Protein AF-A0A4S8KIR6-F1 (afdb_monomer)

Foldseek 3Di:
DVVVCVVPDDQVQLVVLLVVVQVVCCVPPVDRDDSVVVLVVLVDPVDDPVSSVVVVCLSSVVDCFACVQVPPPHDPVSVVRQADPPPRHGGGPCCVPPNDPDPD

Radius of gyration: 16.04 Å; Cα contacts (8 Å, |Δi|>4): 82; chains: 1; bounding box: 40×45×38 Å

Organism: Dendrothele bispora (strain CBS 962.96) (NCBI:txid1314807)

Sequence (104 aa):
LEKEKEKYGRRPRTEANLENTKLSLEDDFGISPTQHAIWRGIWNRDFSRIARNFLWMLIQDVYMTGSHWLRPTFKEELQERATCHHDGCLETMEHILTECDSPG

Structure (mmCIF, N/CA/C/O backbone):
data_AF-A0A4S8KIR6-F1
#
_entry.id   AF-A0A4S8KIR6-F1
#
loop_
_atom_site.group_PDB
_atom_site.id
_atom_site.type_symbol
_atom_site.label_atom_id
_atom_site.label_alt_id
_atom_site.label_comp_id
_atom_site.label_asym_id
_atom_site.label_entity_id
_atom_site.label_seq_id
_atom_site.pdbx_PDB_ins_code
_atom_site.Cartn_x
_atom_site.Cartn_y
_atom_site.Cartn_z
_atom_site.occupancy
_atom_site.B_iso_or_equiv
_atom_site.auth_seq_id
_atom_site.auth_comp_id
_atom_site.auth_asym_id
_atom_site.auth_atom_id
_atom_site.pdbx_PDB_model_num
ATOM 1 N N . LEU A 1 1 ? 3.770 24.042 9.180 1.00 49.97 1 LEU A N 1
ATOM 2 C CA . LEU A 1 1 ? 3.047 23.107 8.288 1.00 49.97 1 LEU A CA 1
ATOM 3 C C . LEU A 1 1 ? 3.399 23.348 6.819 1.00 49.97 1 LEU A C 1
ATOM 5 O O . LEU A 1 1 ? 3.996 22.460 6.231 1.00 49.97 1 LEU A O 1
ATOM 9 N N . GLU A 1 2 ? 3.150 24.529 6.239 1.00 44.34 2 GLU A N 1
ATOM 10 C CA . GLU A 1 2 ? 3.559 24.833 4.845 1.00 44.34 2 GLU A CA 1
ATOM 11 C C . GLU A 1 2 ? 5.078 24.791 4.625 1.00 44.34 2 GLU A C 1
ATOM 13 O O . GLU A 1 2 ? 5.538 24.070 3.747 1.00 44.34 2 GLU A O 1
ATOM 18 N N . LYS A 1 3 ? 5.868 25.429 5.502 1.00 40.41 3 LYS A N 1
ATOM 19 C CA . LYS A 1 3 ? 7.345 25.427 5.416 1.00 40.41 3 LYS A CA 1
ATOM 20 C C . LYS A 1 3 ? 8.003 24.039 5.522 1.00 40.41 3 LYS A C 1
ATOM 22 O O . LYS A 1 3 ? 9.126 23.856 5.069 1.00 40.41 3 LYS A O 1
ATOM 27 N N . GLU A 1 4 ? 7.337 23.054 6.130 1.00 48.47 4 GLU A N 1
ATOM 28 C CA . GLU A 1 4 ? 7.853 21.674 6.213 1.00 48.47 4 GLU A CA 1
ATOM 29 C C . GLU A 1 4 ? 7.483 20.843 4.981 1.00 48.47 4 GLU A C 1
ATOM 31 O O . GLU A 1 4 ? 8.312 20.065 4.507 1.00 48.47 4 GLU A O 1
ATOM 36 N N . LYS A 1 5 ? 6.280 21.049 4.420 1.00 50.56 5 LYS A N 1
ATOM 37 C CA . LYS A 1 5 ? 5.887 20.477 3.121 1.00 50.56 5 LYS A CA 1
ATOM 38 C C . LYS A 1 5 ? 6.793 20.975 1.991 1.00 50.56 5 LYS A C 1
ATOM 40 O O . LYS A 1 5 ? 7.134 20.210 1.097 1.00 50.56 5 LYS A O 1
ATOM 45 N N . GLU A 1 6 ? 7.226 22.230 2.071 1.00 49.38 6 GLU A N 1
ATOM 46 C CA . GLU A 1 6 ? 8.138 22.859 1.111 1.00 49.38 6 GLU A CA 1
ATOM 47 C C . GLU A 1 6 ? 9.554 22.249 1.154 1.00 49.38 6 GLU A C 1
ATOM 49 O O . GLU A 1 6 ? 10.193 22.085 0.118 1.00 49.38 6 GLU A O 1
ATOM 54 N N . LYS A 1 7 ? 10.023 21.820 2.337 1.00 51.16 7 LYS A N 1
ATOM 55 C CA . LYS A 1 7 ? 11.357 21.221 2.529 1.00 51.16 7 LYS A CA 1
ATOM 56 C C . LYS A 1 7 ? 11.472 19.780 2.015 1.00 51.16 7 LYS A C 1
ATOM 58 O O . LYS A 1 7 ? 12.550 19.378 1.588 1.00 51.16 7 LYS A O 1
ATOM 63 N N . TYR A 1 8 ? 10.398 18.991 2.088 1.00 59.69 8 TYR A N 1
ATOM 64 C CA . TYR A 1 8 ? 10.427 17.551 1.778 1.00 59.69 8 TYR A CA 1
ATOM 65 C C . TYR A 1 8 ? 9.772 17.165 0.447 1.00 59.69 8 TYR A C 1
ATOM 67 O O . TYR A 1 8 ? 9.727 15.976 0.124 1.00 59.69 8 TYR A O 1
ATOM 75 N N . GLY A 1 9 ? 9.324 18.150 -0.337 1.00 68.94 9 GLY A N 1
ATOM 76 C CA . GLY A 1 9 ? 8.662 17.932 -1.620 1.00 68.94 9 GLY A CA 1
ATOM 77 C C . GLY A 1 9 ? 7.298 17.246 -1.486 1.00 68.94 9 GLY A C 1
ATOM 78 O O . GLY A 1 9 ? 6.935 16.694 -0.445 1.00 68.94 9 GLY A O 1
ATOM 79 N N . ARG A 1 10 ? 6.512 17.274 -2.568 1.00 73.06 10 ARG A N 1
ATOM 80 C CA . ARG A 1 10 ? 5.283 16.472 -2.644 1.00 73.06 10 ARG A CA 1
ATOM 81 C C . ARG A 1 10 ? 5.649 14.989 -2.634 1.00 73.06 10 ARG A C 1
ATOM 83 O O . ARG A 1 10 ? 6.542 14.572 -3.369 1.00 73.06 10 ARG A O 1
ATOM 90 N N . ARG A 1 11 ? 4.932 14.199 -1.830 1.00 84.19 11 ARG A N 1
ATOM 91 C CA . ARG A 1 11 ? 5.038 12.733 -1.786 1.00 84.19 11 ARG A CA 1
ATOM 92 C C . ARG A 1 11 ? 3.779 12.127 -2.408 1.00 84.19 11 ARG A C 1
ATOM 94 O O . ARG A 1 11 ? 2.910 11.666 -1.671 1.00 84.19 11 ARG A O 1
ATOM 101 N N . PRO A 1 12 ? 3.655 12.142 -3.748 1.00 90.12 12 PRO A N 1
ATOM 102 C CA . PRO A 1 12 ? 2.410 11.776 -4.424 1.00 90.12 12 PRO A CA 1
ATOM 103 C C . PRO A 1 12 ? 1.973 10.343 -4.110 1.00 90.12 12 PRO A C 1
ATOM 105 O O . PRO A 1 12 ? 0.787 10.077 -3.985 1.00 90.12 12 PRO A O 1
ATOM 108 N N . ARG A 1 13 ? 2.927 9.429 -3.913 1.00 91.19 13 ARG A N 1
ATOM 109 C CA . ARG A 1 13 ? 2.638 8.034 -3.565 1.00 91.19 13 ARG A CA 1
ATOM 110 C C . ARG A 1 13 ? 2.098 7.875 -2.151 1.00 91.19 13 ARG A C 1
ATOM 112 O O . ARG A 1 13 ? 1.132 7.161 -1.942 1.00 91.19 13 ARG A O 1
ATOM 119 N N . THR A 1 14 ? 2.666 8.610 -1.196 1.00 93.88 14 THR A N 1
ATOM 120 C CA . THR A 1 14 ? 2.132 8.652 0.169 1.00 93.88 14 THR A CA 1
ATOM 121 C C . THR A 1 14 ? 0.721 9.232 0.195 1.00 93.88 14 THR A C 1
ATOM 123 O O . THR A 1 14 ? -0.131 8.740 0.925 1.00 93.88 14 THR A O 1
ATOM 126 N N . GLU A 1 15 ? 0.463 10.273 -0.599 1.00 94.44 15 GLU A N 1
ATOM 127 C CA . GLU A 1 15 ? -0.871 10.866 -0.728 1.00 94.44 15 GLU A CA 1
ATOM 128 C C . GLU A 1 15 ? -1.869 9.886 -1.360 1.00 94.44 15 GLU A C 1
ATOM 130 O O . GLU A 1 15 ? -2.969 9.747 -0.831 1.00 94.44 15 GLU A O 1
ATOM 135 N N . ALA A 1 16 ? -1.470 9.160 -2.410 1.00 93.94 16 ALA A N 1
ATOM 136 C CA . ALA A 1 16 ? -2.284 8.117 -3.030 1.00 93.94 16 ALA A CA 1
ATOM 137 C C . ALA A 1 16 ? -2.596 6.971 -2.052 1.00 93.94 16 ALA A C 1
ATOM 139 O O . ALA A 1 16 ? -3.758 6.630 -1.870 1.00 93.94 16 ALA A O 1
ATOM 140 N N . ASN A 1 17 ? -1.594 6.450 -1.337 1.00 95.06 17 ASN A N 1
ATOM 141 C CA . ASN A 1 17 ? -1.797 5.369 -0.368 1.00 95.06 17 ASN A CA 1
ATOM 142 C C . ASN A 1 17 ? -2.700 5.800 0.798 1.00 95.06 17 ASN A C 1
ATOM 144 O O . ASN A 1 17 ? -3.523 5.017 1.270 1.00 95.06 17 ASN A O 1
ATOM 148 N N . LEU A 1 18 ? -2.580 7.051 1.262 1.00 95.94 18 LEU A N 1
ATOM 149 C CA . LEU A 1 18 ? -3.498 7.612 2.256 1.00 95.94 18 LEU A CA 1
ATOM 150 C C . LEU A 1 18 ? -4.929 7.708 1.731 1.00 95.94 18 LEU A C 1
ATOM 152 O O . LEU A 1 18 ? -5.858 7.484 2.502 1.00 95.94 18 LEU A O 1
ATOM 156 N N . GLU A 1 19 ? -5.110 8.070 0.464 1.00 95.44 19 GLU A N 1
ATOM 157 C CA . GLU A 1 19 ? -6.437 8.156 -0.139 1.00 95.44 19 GLU A CA 1
ATOM 158 C C . GLU A 1 19 ? -7.055 6.771 -0.324 1.00 95.44 19 GLU A C 1
ATOM 160 O O . GLU A 1 19 ? -8.174 6.560 0.133 1.00 95.44 19 GLU A O 1
ATOM 165 N N . ASN A 1 20 ? -6.298 5.802 -0.844 1.00 94.44 20 ASN A N 1
ATOM 166 C CA . ASN A 1 20 ? -6.736 4.407 -0.932 1.00 94.44 20 ASN A CA 1
ATOM 167 C C . ASN A 1 20 ? -7.130 3.868 0.449 1.00 94.44 20 ASN A C 1
ATOM 169 O O . ASN A 1 20 ? -8.204 3.303 0.600 1.00 94.44 20 ASN A O 1
ATOM 173 N N . THR A 1 21 ? -6.331 4.148 1.488 1.00 95.38 21 THR A N 1
ATOM 174 C CA . THR A 1 21 ? -6.656 3.751 2.870 1.00 95.38 21 THR A CA 1
ATOM 175 C C . THR A 1 21 ? -7.994 4.335 3.332 1.00 95.38 21 THR A C 1
ATOM 177 O O . THR A 1 21 ? -8.764 3.645 3.993 1.00 95.38 21 THR A O 1
ATOM 180 N N . LYS A 1 22 ? -8.296 5.603 3.019 1.00 96.44 22 LYS A N 1
ATOM 181 C CA . LYS A 1 22 ? -9.602 6.186 3.365 1.00 96.44 22 LYS A CA 1
ATOM 182 C C . LYS A 1 22 ? -10.738 5.531 2.595 1.00 96.44 22 LYS A C 1
ATOM 184 O O . LYS A 1 22 ? -11.772 5.287 3.198 1.00 96.44 22 LYS A O 1
ATOM 189 N N . LEU A 1 23 ? -10.554 5.299 1.294 1.00 95.81 23 LEU A N 1
ATOM 190 C CA . LEU A 1 23 ? -11.576 4.686 0.449 1.00 95.81 23 LEU A CA 1
ATOM 191 C C . LEU A 1 23 ? -11.912 3.282 0.953 1.00 95.81 23 LEU A C 1
ATOM 193 O O . LEU A 1 23 ? -13.086 2.988 1.126 1.00 95.81 23 LEU A O 1
ATOM 197 N N . SER A 1 24 ? -10.906 2.473 1.298 1.00 94.88 24 SER A N 1
ATOM 198 C CA . SER A 1 24 ? -11.125 1.157 1.907 1.00 94.88 24 SER A CA 1
ATOM 199 C C . SER A 1 24 ? -11.838 1.254 3.258 1.00 94.88 24 SER A C 1
ATOM 201 O O . SER A 1 24 ? -12.780 0.517 3.506 1.00 94.88 24 SER A O 1
ATOM 203 N N . LEU A 1 25 ? -11.452 2.192 4.133 1.00 96.69 25 LEU A N 1
ATOM 204 C CA . LEU A 1 25 ? -12.120 2.357 5.432 1.00 96.69 25 LEU A CA 1
ATOM 205 C C . LEU A 1 25 ? -13.578 2.828 5.310 1.00 96.69 25 LEU A C 1
ATOM 207 O O . LEU A 1 25 ? -14.410 2.467 6.145 1.00 96.69 25 LEU A O 1
ATOM 211 N N . GLU A 1 26 ? -13.887 3.624 4.290 1.00 97.50 26 GLU A N 1
ATOM 212 C CA . GLU A 1 26 ? -15.256 4.030 3.986 1.00 97.50 26 GLU A CA 1
ATOM 213 C C . GLU A 1 26 ? -16.067 2.848 3.443 1.00 97.50 26 GLU A C 1
ATOM 215 O O . GLU A 1 26 ? -17.180 2.625 3.909 1.00 97.50 26 GLU A O 1
ATOM 220 N N . ASP A 1 27 ? -15.504 2.069 2.519 1.00 97.50 27 ASP A N 1
ATOM 221 C CA . ASP A 1 27 ? -16.175 0.910 1.918 1.00 97.50 27 ASP A CA 1
ATOM 222 C C . ASP A 1 27 ? -16.437 -0.203 2.951 1.00 97.50 27 ASP A C 1
ATOM 224 O O . ASP A 1 27 ? -17.555 -0.702 3.074 1.00 97.50 27 ASP A O 1
ATOM 228 N N . ASP A 1 28 ? -15.435 -0.522 3.776 1.00 96.81 28 ASP A N 1
ATOM 229 C 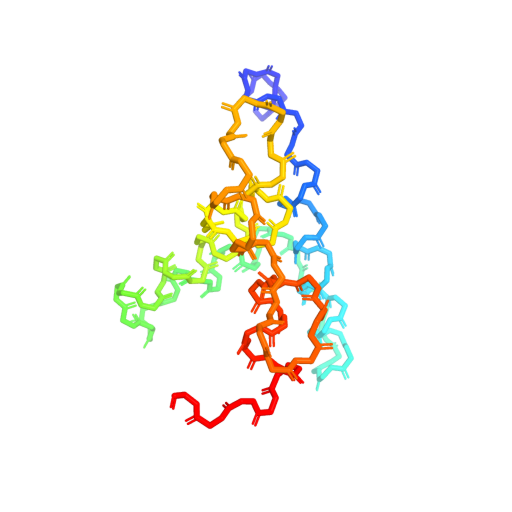CA . ASP A 1 28 ? -15.496 -1.632 4.732 1.00 96.81 28 ASP A CA 1
ATOM 230 C C . ASP A 1 28 ? -16.264 -1.287 6.019 1.00 96.81 28 ASP A C 1
ATOM 232 O O . ASP A 1 28 ? -16.915 -2.147 6.621 1.00 96.81 28 ASP A O 1
ATOM 236 N N . PHE A 1 29 ? -16.159 -0.038 6.490 1.00 97.12 29 PHE A N 1
ATOM 237 C CA . PHE A 1 29 ? -16.637 0.357 7.822 1.00 97.12 29 PHE A CA 1
ATOM 238 C C . PHE A 1 29 ? -17.530 1.605 7.832 1.00 97.12 29 PHE A C 1
ATOM 240 O O . PHE A 1 29 ? -18.033 1.966 8.900 1.00 97.12 29 PHE A O 1
ATOM 247 N N . GLY A 1 30 ? -17.735 2.280 6.696 1.00 97.56 30 GLY A N 1
ATOM 248 C CA . GLY A 1 30 ? -18.516 3.520 6.618 1.00 97.56 30 GLY A CA 1
ATOM 249 C C . GLY A 1 30 ? -17.884 4.690 7.376 1.00 97.56 30 GLY A C 1
ATOM 250 O O . GLY A 1 30 ? -18.605 5.530 7.923 1.00 97.56 30 GLY A O 1
ATOM 251 N N . ILE A 1 31 ? -16.550 4.707 7.504 1.00 96.69 31 ILE A N 1
ATOM 252 C CA . ILE A 1 31 ? -15.820 5.792 8.166 1.00 96.69 31 ILE A CA 1
ATOM 253 C C . ILE A 1 31 ? -14.828 6.467 7.217 1.00 96.69 31 ILE A C 1
ATOM 255 O O . ILE A 1 31 ? -13.966 5.825 6.623 1.00 96.69 31 ILE A O 1
ATOM 259 N N . SER A 1 32 ? -14.845 7.802 7.207 1.00 94.56 32 SER A N 1
ATOM 260 C CA . SER A 1 32 ? -13.896 8.615 6.439 1.00 94.56 32 SER A CA 1
ATOM 261 C C . SER A 1 32 ? -12.951 9.389 7.369 1.00 94.56 32 SER A C 1
ATOM 263 O O . SER A 1 32 ? -13.186 10.560 7.700 1.00 94.56 32 SER A O 1
ATOM 265 N N . PRO A 1 33 ? -11.881 8.755 7.884 1.00 95.06 33 PRO A N 1
ATOM 266 C CA . PRO A 1 33 ? -10.958 9.415 8.792 1.00 95.06 33 PRO A CA 1
ATOM 267 C C . PRO A 1 33 ? -10.077 10.442 8.072 1.00 95.06 33 PRO A C 1
ATOM 269 O O . PRO A 1 33 ? -9.693 10.315 6.909 1.00 95.06 33 PRO A O 1
ATOM 272 N N . THR A 1 34 ? -9.647 11.461 8.816 1.00 95.69 34 THR A N 1
ATOM 273 C CA . THR A 1 34 ? -8.604 12.375 8.331 1.00 95.69 34 THR A CA 1
ATOM 274 C C . THR A 1 34 ? -7.263 11.644 8.180 1.00 95.69 34 THR A C 1
ATOM 276 O O . THR A 1 34 ? -6.980 10.693 8.908 1.00 95.69 34 THR A O 1
ATOM 279 N N . GLN A 1 35 ? -6.366 12.144 7.319 1.00 94.38 35 GLN A N 1
ATOM 280 C CA . GLN A 1 35 ? -5.001 11.595 7.204 1.00 94.38 35 GLN A CA 1
ATOM 281 C C . GLN A 1 35 ? -4.281 11.554 8.565 1.00 94.38 35 GLN A C 1
ATOM 283 O O . GLN A 1 35 ? -3.586 10.594 8.880 1.00 94.38 35 GLN A O 1
ATOM 288 N N . HIS A 1 36 ? -4.478 12.574 9.408 1.00 94.44 36 HIS A N 1
ATOM 289 C CA . HIS A 1 36 ? -3.915 12.599 10.759 1.00 94.44 36 HIS A CA 1
ATOM 290 C C . HIS A 1 36 ? -4.461 11.466 11.643 1.00 94.44 36 HIS A C 1
ATOM 292 O O . HIS A 1 36 ? -3.705 10.884 12.420 1.00 94.44 36 HIS A O 1
ATOM 298 N N . ALA A 1 37 ? -5.752 11.145 11.530 1.00 96.31 37 ALA A N 1
ATOM 299 C CA . ALA A 1 37 ? -6.359 10.040 12.265 1.00 96.31 37 ALA A CA 1
ATOM 300 C C . ALA A 1 37 ? -5.818 8.680 11.797 1.00 96.31 37 ALA A C 1
ATOM 302 O O . ALA A 1 37 ? -5.511 7.852 12.648 1.00 96.31 37 ALA A O 1
ATOM 303 N N . ILE A 1 38 ? -5.598 8.490 10.490 1.00 96.50 38 ILE A N 1
ATOM 304 C CA . ILE A 1 38 ? -4.946 7.285 9.944 1.00 96.50 38 ILE A CA 1
ATOM 305 C C . ILE A 1 38 ? -3.548 7.114 10.548 1.00 96.50 38 ILE A C 1
ATOM 307 O O . ILE A 1 38 ? -3.238 6.074 11.130 1.00 96.50 38 ILE A O 1
ATOM 311 N N . TRP A 1 39 ? -2.721 8.165 10.502 1.00 95.88 39 TRP A N 1
ATOM 312 C CA . TRP A 1 39 ? -1.385 8.118 11.098 1.00 95.88 39 TRP A CA 1
ATOM 313 C C . TRP A 1 39 ? -1.431 7.823 12.595 1.00 95.88 39 TRP A C 1
ATOM 315 O O . TRP A 1 39 ? -0.654 7.009 13.084 1.00 95.88 39 TRP A O 1
ATOM 325 N N . ARG A 1 40 ? -2.353 8.449 13.333 1.00 96.44 40 ARG A N 1
ATOM 326 C CA . ARG A 1 40 ? -2.552 8.169 14.759 1.00 96.44 40 ARG A CA 1
ATOM 327 C C . ARG A 1 40 ? -2.950 6.709 14.998 1.00 96.44 40 ARG A C 1
ATOM 329 O O . ARG A 1 40 ? -2.445 6.113 15.945 1.00 96.44 40 ARG A O 1
ATOM 336 N N . GLY A 1 41 ? -3.809 6.148 14.147 1.00 96.00 41 GLY A N 1
ATOM 337 C CA . GLY A 1 41 ? -4.253 4.756 14.203 1.00 96.00 41 GLY A CA 1
ATOM 338 C C . GLY A 1 41 ? -3.096 3.768 14.077 1.00 96.00 41 GLY A C 1
ATOM 339 O O . GLY A 1 41 ? -2.995 2.852 14.889 1.00 96.00 41 GLY A O 1
ATOM 340 N N . ILE A 1 42 ? -2.154 4.019 13.158 1.00 96.44 42 ILE A N 1
ATOM 341 C CA . ILE A 1 42 ? -0.924 3.215 13.033 1.00 96.44 42 ILE A CA 1
ATOM 342 C C . ILE A 1 42 ? -0.139 3.186 14.348 1.00 96.44 42 ILE A C 1
ATOM 344 O O . ILE A 1 42 ? 0.426 2.159 14.708 1.00 96.44 42 ILE A O 1
ATOM 348 N N . TRP A 1 43 ? -0.111 4.287 15.101 1.00 95.44 43 TRP A N 1
ATOM 349 C CA . TRP A 1 43 ? 0.632 4.370 16.360 1.00 95.44 43 TRP A CA 1
ATOM 350 C C . TRP A 1 43 ? -0.125 3.834 17.587 1.00 95.44 43 TRP A C 1
ATOM 352 O O . TRP A 1 43 ? 0.365 3.996 18.710 1.00 95.44 43 TRP A O 1
ATOM 362 N N . ASN A 1 44 ? -1.279 3.176 17.405 1.00 95.62 44 ASN A N 1
ATOM 363 C CA . ASN A 1 44 ? -2.029 2.574 18.508 1.00 95.62 44 ASN A CA 1
ATOM 364 C C . ASN A 1 44 ? -1.155 1.563 19.281 1.00 95.62 44 ASN A C 1
ATOM 366 O O . ASN A 1 44 ? -0.413 0.759 18.706 1.00 95.62 44 ASN A O 1
ATOM 370 N N . ARG A 1 45 ? -1.247 1.623 20.615 1.00 94.31 45 ARG A N 1
ATOM 371 C CA . ARG A 1 45 ? -0.536 0.753 21.550 1.00 94.31 45 ARG A CA 1
ATOM 372 C C . ARG A 1 45 ? -0.855 -0.733 21.375 1.00 94.31 45 ARG A C 1
ATOM 374 O O . ARG A 1 45 ? 0.011 -1.540 21.705 1.00 94.31 45 ARG A O 1
ATOM 381 N N . ASP A 1 46 ? -2.001 -1.057 20.789 1.00 96.94 46 ASP A N 1
ATOM 382 C CA . ASP A 1 46 ? -2.441 -2.430 20.525 1.00 96.94 46 ASP A CA 1
ATOM 383 C C . ASP A 1 46 ? -1.583 -3.137 19.461 1.00 96.94 46 ASP A C 1
ATOM 385 O O . ASP A 1 46 ? -1.432 -4.356 19.481 1.00 96.94 46 ASP A O 1
ATOM 389 N N . PHE A 1 47 ? -0.945 -2.384 18.557 1.00 96.00 47 PHE A N 1
ATOM 390 C CA . PHE A 1 47 ? -0.032 -2.952 17.564 1.00 96.00 47 PHE A CA 1
ATOM 391 C C . PHE A 1 47 ? 1.376 -3.144 18.125 1.00 96.00 47 PHE A C 1
ATOM 393 O O . PHE A 1 47 ? 1.885 -2.296 18.856 1.00 96.00 47 PHE A O 1
ATOM 400 N N . SER A 1 48 ? 2.072 -4.210 17.725 1.00 97.75 48 SER A N 1
ATOM 401 C CA . SER A 1 48 ? 3.500 -4.359 18.032 1.00 97.75 48 SER A CA 1
ATOM 402 C C . SER A 1 48 ? 4.319 -3.262 17.343 1.00 97.75 48 SER A C 1
ATOM 404 O O . SER A 1 48 ? 3.956 -2.784 16.271 1.00 97.75 48 SER A O 1
ATOM 406 N N . ARG A 1 49 ? 5.476 -2.880 17.902 1.00 96.88 49 ARG A N 1
ATOM 407 C CA . ARG A 1 49 ? 6.362 -1.875 17.275 1.00 96.88 49 ARG A CA 1
ATOM 408 C C . ARG A 1 49 ? 6.714 -2.224 15.821 1.00 96.88 49 ARG A C 1
ATOM 410 O O . ARG A 1 49 ? 6.819 -1.327 14.993 1.00 96.88 49 ARG A O 1
ATOM 417 N N . ILE A 1 50 ? 6.894 -3.514 15.530 1.00 97.56 50 ILE A N 1
ATOM 418 C CA . ILE A 1 50 ? 7.211 -4.007 14.185 1.00 97.56 50 ILE A CA 1
ATOM 419 C C . ILE A 1 50 ? 6.034 -3.749 13.239 1.00 97.56 50 ILE A C 1
ATOM 421 O O . ILE A 1 50 ? 6.245 -3.173 12.178 1.00 97.56 50 ILE A O 1
ATOM 425 N N . ALA A 1 51 ? 4.806 -4.070 13.655 1.00 97.56 51 ALA A N 1
ATOM 426 C CA . ALA A 1 51 ? 3.606 -3.817 12.859 1.00 97.56 51 ALA A CA 1
ATOM 427 C C . ALA A 1 51 ? 3.399 -2.319 12.583 1.00 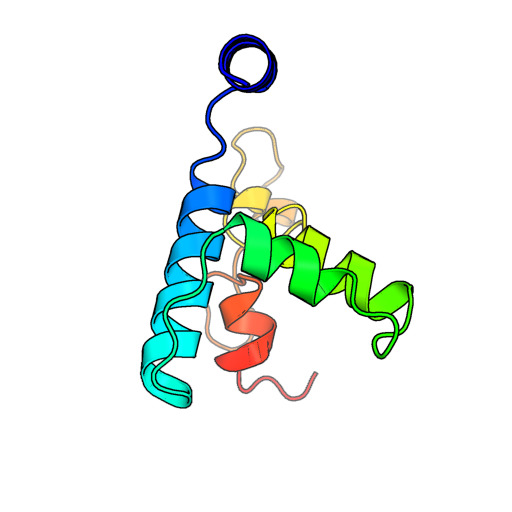97.56 51 ALA A C 1
ATOM 429 O O . ALA A 1 51 ? 3.135 -1.936 11.448 1.00 97.56 51 ALA A O 1
ATOM 430 N N . ARG A 1 52 ? 3.604 -1.452 13.586 1.00 97.44 52 ARG A N 1
ATOM 431 C CA . ARG A 1 52 ? 3.497 0.010 13.400 1.00 97.44 52 ARG A CA 1
ATOM 432 C C . ARG A 1 52 ? 4.482 0.523 12.353 1.00 97.44 52 ARG A C 1
ATOM 434 O O . ARG A 1 52 ? 4.107 1.298 11.480 1.00 97.44 52 ARG A O 1
ATOM 441 N N . ASN A 1 53 ? 5.736 0.075 12.431 1.00 97.00 53 ASN A N 1
ATOM 442 C CA . ASN A 1 53 ? 6.760 0.448 11.458 1.00 97.00 53 ASN A CA 1
ATOM 443 C C . ASN A 1 53 ? 6.414 -0.068 10.060 1.00 97.00 53 ASN A C 1
ATOM 445 O O . ASN A 1 53 ? 6.524 0.691 9.105 1.00 97.00 53 ASN A O 1
ATOM 449 N N . PHE A 1 54 ? 5.959 -1.316 9.951 1.00 96.44 54 PHE A N 1
ATOM 450 C CA . PHE A 1 54 ? 5.546 -1.911 8.683 1.00 96.44 54 PHE A CA 1
ATOM 451 C C . PHE A 1 54 ? 4.416 -1.112 8.019 1.00 96.44 54 PHE A C 1
ATOM 453 O O . PHE A 1 54 ? 4.567 -0.666 6.885 1.00 96.44 54 PHE A O 1
ATOM 460 N N . LEU A 1 55 ? 3.336 -0.823 8.754 1.00 96.50 55 LEU A N 1
ATOM 461 C CA . LEU A 1 55 ? 2.211 -0.019 8.261 1.00 96.50 55 LEU A CA 1
ATOM 462 C C . LEU A 1 55 ? 2.636 1.404 7.880 1.00 96.50 55 LEU A C 1
ATOM 464 O O . LEU A 1 55 ? 2.217 1.933 6.852 1.00 96.50 55 LEU A O 1
ATOM 468 N N . TRP A 1 56 ? 3.500 2.031 8.684 1.00 96.25 56 TRP A N 1
ATOM 469 C CA . TRP A 1 56 ? 4.036 3.346 8.348 1.00 96.25 56 TRP A CA 1
ATOM 470 C C . TRP A 1 56 ? 4.849 3.308 7.048 1.00 96.25 56 TRP A C 1
ATOM 472 O O . TRP A 1 56 ? 4.658 4.164 6.186 1.00 96.25 56 TRP A O 1
ATOM 482 N N . MET A 1 57 ? 5.716 2.306 6.878 1.00 96.25 57 MET A N 1
ATOM 483 C CA . MET A 1 57 ? 6.532 2.134 5.673 1.00 96.25 57 MET A 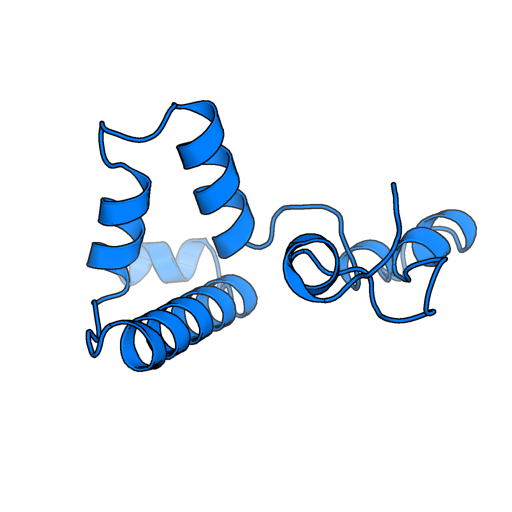CA 1
ATOM 484 C C . MET A 1 57 ? 5.685 1.828 4.429 1.00 96.25 57 MET A C 1
ATOM 486 O O . MET A 1 57 ? 5.988 2.349 3.356 1.00 96.25 57 MET A O 1
ATOM 490 N N . LEU A 1 58 ? 4.608 1.050 4.579 1.00 95.69 58 LEU A N 1
ATOM 491 C CA . LEU A 1 58 ? 3.633 0.779 3.520 1.00 95.69 58 LEU A CA 1
ATOM 492 C C . LEU A 1 58 ? 2.998 2.068 2.996 1.00 95.69 58 LEU A C 1
ATOM 494 O O . LEU A 1 58 ? 3.099 2.373 1.809 1.00 95.69 58 LEU A O 1
ATOM 498 N N . ILE A 1 59 ? 2.403 2.878 3.879 1.00 95.38 59 ILE A N 1
ATOM 499 C CA . ILE A 1 59 ? 1.767 4.132 3.448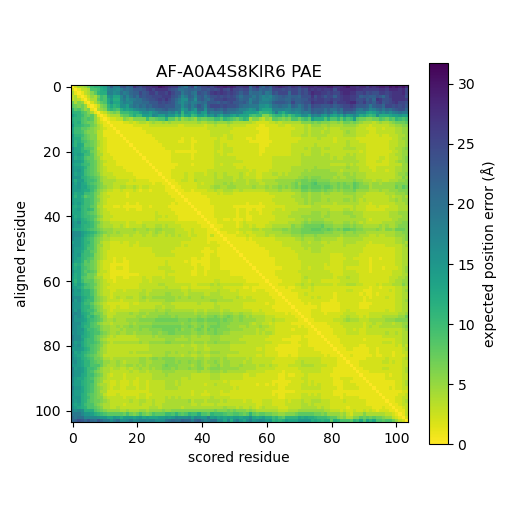 1.00 95.38 59 ILE A CA 1
ATOM 500 C C . ILE A 1 59 ? 2.812 5.100 2.878 1.00 95.38 59 ILE A C 1
ATOM 502 O O . ILE A 1 59 ? 2.526 5.837 1.940 1.00 95.38 59 ILE A O 1
ATOM 506 N N . GLN A 1 60 ? 4.042 5.098 3.396 1.00 94.00 60 GLN A N 1
ATOM 507 C CA . GLN A 1 60 ? 5.120 5.938 2.865 1.00 94.00 60 GLN A CA 1
ATOM 508 C C . GLN A 1 60 ? 5.703 5.451 1.523 1.00 94.00 60 GLN A C 1
ATOM 510 O O . GLN A 1 60 ? 6.479 6.201 0.935 1.00 94.00 60 GLN A O 1
ATOM 515 N N . ASP A 1 61 ? 5.336 4.261 1.034 1.00 94.56 61 ASP A N 1
ATOM 516 C CA . ASP A 1 61 ? 5.877 3.623 -0.179 1.00 94.56 61 ASP A CA 1
ATOM 517 C C . ASP A 1 61 ? 7.418 3.558 -0.202 1.00 94.56 61 ASP A C 1
ATOM 519 O O . ASP A 1 61 ? 8.075 3.960 -1.164 1.00 94.56 61 ASP A O 1
ATOM 523 N N . VAL A 1 62 ? 8.018 3.108 0.906 1.00 93.94 62 VAL A N 1
ATOM 524 C CA . VAL A 1 62 ? 9.490 3.043 1.051 1.00 93.94 62 VAL A CA 1
ATOM 525 C C . VAL A 1 62 ? 10.075 1.650 0.827 1.00 93.94 62 VAL A C 1
ATOM 527 O O . VAL A 1 62 ? 11.297 1.493 0.847 1.00 93.94 62 VAL A O 1
ATOM 530 N N . TYR A 1 63 ? 9.233 0.634 0.639 1.00 95.31 63 TYR A N 1
ATOM 531 C CA . TYR A 1 63 ? 9.699 -0.708 0.310 1.00 95.31 63 TYR A CA 1
ATOM 532 C C . TYR A 1 63 ? 10.164 -0.781 -1.139 1.00 95.31 63 TYR A C 1
ATOM 534 O O . TYR A 1 63 ? 9.570 -0.203 -2.047 1.00 95.31 63 TYR A O 1
ATOM 542 N N . MET A 1 64 ? 11.237 -1.534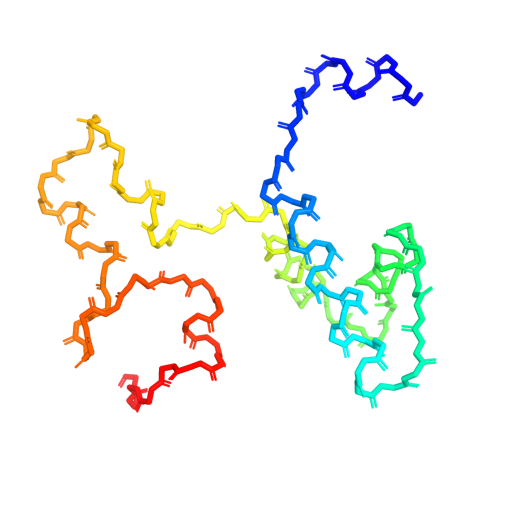 -1.348 1.00 95.12 64 MET A N 1
ATOM 543 C CA . MET A 1 64 ? 11.855 -1.695 -2.651 1.00 95.12 64 MET A CA 1
ATOM 544 C C . MET A 1 64 ? 11.069 -2.719 -3.481 1.00 95.12 64 MET A C 1
ATOM 546 O O . MET A 1 64 ? 11.421 -3.893 -3.514 1.00 95.12 64 MET A O 1
ATOM 550 N N . THR A 1 65 ? 9.968 -2.270 -4.085 1.00 95.50 65 THR A N 1
ATOM 551 C CA . THR A 1 65 ? 8.990 -3.107 -4.803 1.00 95.50 65 THR A CA 1
ATOM 552 C C . THR A 1 65 ? 8.521 -2.439 -6.096 1.00 95.50 65 THR A C 1
ATOM 554 O O . THR A 1 65 ? 8.643 -1.217 -6.269 1.00 95.50 65 THR A O 1
ATOM 557 N N . GLY A 1 66 ? 8.013 -3.243 -7.030 1.00 95.69 66 GLY A N 1
ATOM 558 C CA . GLY A 1 66 ? 7.420 -2.799 -8.284 1.00 95.69 66 GLY A CA 1
ATOM 559 C C . GLY A 1 66 ? 8.269 -1.773 -9.031 1.00 95.69 66 GLY A C 1
ATOM 560 O O . GLY A 1 66 ? 9.472 -1.930 -9.239 1.00 95.69 66 GLY A O 1
ATOM 561 N N . SER A 1 67 ? 7.640 -0.649 -9.377 1.00 95.19 67 SER A N 1
ATOM 562 C CA . SER A 1 67 ? 8.266 0.446 -10.134 1.00 95.19 67 SER A CA 1
ATOM 563 C C . SER A 1 67 ? 9.524 1.055 -9.502 1.00 95.19 67 SER A C 1
ATOM 565 O O . SER A 1 67 ? 10.276 1.723 -10.209 1.00 95.19 67 SER A O 1
ATOM 567 N N . HIS A 1 68 ? 9.793 0.845 -8.205 1.00 95.44 68 HIS A N 1
ATOM 568 C CA . HIS A 1 68 ? 11.052 1.312 -7.623 1.00 95.44 68 HIS A CA 1
ATOM 569 C C . HIS A 1 68 ? 12.255 0.632 -8.280 1.00 95.44 68 HIS A C 1
ATOM 571 O O . HIS A 1 68 ? 13.300 1.272 -8.399 1.00 95.44 68 HIS A O 1
ATOM 577 N N . TRP A 1 69 ? 12.115 -0.622 -8.724 1.00 97.25 69 TRP A N 1
ATOM 578 C CA . TRP A 1 69 ? 13.165 -1.364 -9.423 1.00 97.25 69 TRP A CA 1
ATOM 579 C C . TRP A 1 69 ? 13.398 -0.865 -10.852 1.00 97.25 69 TRP A C 1
ATOM 581 O O . TRP A 1 69 ? 14.513 -0.975 -11.344 1.00 97.25 69 TRP A O 1
ATOM 591 N N . LEU A 1 70 ? 12.416 -0.214 -11.484 1.00 96.38 70 LEU A N 1
ATOM 592 C CA . LEU A 1 70 ? 12.470 0.270 -12.875 1.00 96.38 70 LEU A CA 1
ATOM 593 C C . LEU A 1 70 ? 13.240 1.592 -13.049 1.00 96.38 70 LEU A C 1
ATOM 595 O O . LEU A 1 70 ? 12.991 2.374 -13.969 1.00 96.38 70 LEU A O 1
ATOM 599 N N . ARG A 1 71 ? 14.164 1.899 -12.136 1.00 95.06 71 ARG A N 1
ATOM 600 C CA . ARG A 1 71 ? 14.990 3.105 -12.239 1.00 95.06 71 ARG A CA 1
ATOM 601 C C . ARG A 1 71 ? 15.972 2.936 -13.402 1.00 95.06 71 ARG A C 1
ATOM 603 O O . ARG A 1 71 ? 16.684 1.935 -13.422 1.00 95.06 71 ARG A O 1
ATOM 610 N N . PRO A 1 72 ? 16.135 3.938 -14.288 1.00 94.88 72 PRO A N 1
ATOM 611 C CA . PRO A 1 72 ? 17.048 3.835 -15.432 1.00 94.88 72 PRO A CA 1
ATOM 612 C C . PRO A 1 72 ? 18.511 3.548 -15.062 1.00 94.88 72 PRO A C 1
ATOM 614 O O . PRO A 1 72 ? 19.287 3.090 -15.891 1.00 94.88 72 PRO A O 1
ATOM 617 N N . THR A 1 73 ? 18.910 3.840 -13.821 1.00 96.56 73 THR A N 1
ATOM 618 C CA . THR A 1 73 ? 20.265 3.597 -13.310 1.00 96.56 73 THR A CA 1
ATOM 619 C C . THR A 1 73 ? 20.502 2.158 -12.851 1.00 96.56 73 THR A C 1
ATOM 621 O O . THR A 1 73 ? 21.630 1.818 -12.499 1.00 96.56 73 THR A O 1
ATOM 624 N N . PHE A 1 74 ? 19.465 1.325 -12.767 1.00 96.31 74 PHE A N 1
ATOM 625 C CA . PHE A 1 74 ? 19.590 -0.065 -12.338 1.00 96.31 74 PHE A CA 1
ATOM 626 C C . PHE A 1 74 ? 19.866 -0.982 -13.526 1.00 96.31 74 PHE A C 1
ATOM 628 O O . PHE A 1 74 ? 19.354 -0.769 -14.623 1.00 96.31 74 PHE A O 1
ATOM 635 N N . LYS A 1 75 ? 20.683 -2.016 -13.294 1.00 97.31 75 LYS A N 1
ATOM 636 C CA . LYS A 1 75 ? 20.939 -3.079 -14.274 1.00 97.31 75 LYS A CA 1
ATOM 637 C C . LYS A 1 75 ? 19.652 -3.847 -14.572 1.00 97.31 75 LYS A C 1
ATOM 639 O O . LYS A 1 75 ? 18.816 -3.967 -13.682 1.00 97.31 75 LYS A O 1
ATOM 644 N N . GLU A 1 76 ? 19.549 -4.414 -15.769 1.00 95.62 76 GLU A N 1
ATOM 645 C CA . GLU A 1 76 ? 18.398 -5.216 -16.212 1.00 95.62 76 GLU A CA 1
ATOM 646 C C . GLU A 1 76 ? 18.036 -6.323 -15.208 1.00 95.62 76 GLU A C 1
ATOM 648 O O . GLU A 1 76 ? 16.907 -6.359 -14.736 1.00 95.62 76 GLU A O 1
ATOM 653 N N . GLU A 1 77 ? 19.028 -7.080 -14.728 1.00 95.38 77 GLU A N 1
ATOM 654 C CA . GLU A 1 77 ? 18.872 -8.115 -13.684 1.00 95.38 77 GLU A CA 1
ATOM 655 C C . GLU A 1 77 ? 18.203 -7.610 -12.385 1.00 95.38 77 GLU A C 1
ATOM 657 O O . GLU A 1 77 ? 17.587 -8.369 -11.640 1.00 95.38 77 GLU A O 1
ATOM 662 N N . LEU A 1 78 ? 18.352 -6.321 -12.049 1.00 96.06 78 LEU A N 1
ATOM 663 C CA . LEU A 1 78 ? 17.669 -5.720 -10.898 1.00 96.06 78 LEU A CA 1
ATOM 664 C C . LEU A 1 78 ? 16.262 -5.240 -11.255 1.00 96.06 78 LEU A C 1
ATOM 666 O O . LEU A 1 78 ? 15.398 -5.241 -10.383 1.00 96.06 78 LEU A O 1
ATOM 670 N N . GLN A 1 79 ? 16.041 -4.814 -12.500 1.00 97.12 79 GLN A N 1
ATOM 671 C CA . GLN A 1 79 ? 14.732 -4.383 -12.988 1.00 97.12 79 GLN A CA 1
ATOM 672 C C . GLN A 1 79 ? 13.760 -5.560 -13.124 1.00 97.12 79 GLN A C 1
ATOM 674 O O . GLN A 1 79 ? 12.567 -5.357 -12.926 1.00 97.12 79 GLN A O 1
ATOM 679 N N . GLU A 1 80 ? 14.254 -6.781 -13.362 1.00 95.44 80 GLU A N 1
ATOM 680 C CA . GLU A 1 80 ? 13.450 -8.019 -13.365 1.00 95.44 80 GLU A CA 1
ATOM 681 C C . GLU A 1 80 ? 12.647 -8.207 -12.065 1.00 95.44 80 GLU A C 1
ATOM 683 O O . GLU A 1 80 ? 11.522 -8.693 -12.085 1.00 95.44 80 GLU A O 1
ATOM 688 N N . ARG A 1 81 ? 13.164 -7.704 -10.934 1.00 95.69 81 ARG A N 1
ATOM 689 C CA . ARG A 1 81 ? 12.483 -7.718 -9.624 1.00 95.69 81 ARG A CA 1
ATOM 690 C C . ARG A 1 81 ? 11.266 -6.791 -9.539 1.00 95.69 81 ARG A C 1
ATOM 692 O O . ARG A 1 81 ? 10.622 -6.722 -8.498 1.00 95.69 81 ARG A O 1
ATOM 699 N N . ALA A 1 82 ? 10.987 -6.001 -10.574 1.00 97.38 82 ALA A N 1
ATOM 700 C CA . ALA A 1 82 ? 9.808 -5.144 -10.610 1.00 97.38 82 ALA A CA 1
ATOM 701 C C . ALA A 1 82 ? 8.516 -5.940 -10.815 1.00 97.38 82 ALA A C 1
ATOM 703 O O . ALA A 1 82 ? 7.442 -5.430 -10.504 1.00 97.38 82 ALA A O 1
ATOM 704 N N . THR A 1 83 ? 8.608 -7.138 -11.387 1.00 97.19 83 THR A N 1
ATOM 705 C CA . THR A 1 83 ? 7.462 -7.939 -11.816 1.00 97.19 83 THR A CA 1
ATOM 706 C C . THR A 1 83 ? 7.400 -9.250 -11.058 1.00 97.19 83 THR A C 1
ATOM 708 O O . THR A 1 83 ? 8.431 -9.884 -10.840 1.00 97.19 83 THR A O 1
ATOM 711 N N . CYS A 1 84 ? 6.195 -9.681 -10.702 1.00 96.25 84 CYS A N 1
ATOM 712 C CA . CYS A 1 84 ? 5.989 -10.956 -10.043 1.00 96.25 84 CYS A CA 1
ATOM 713 C C . CYS A 1 84 ? 6.287 -12.092 -11.026 1.00 96.25 84 CYS A C 1
ATOM 715 O O . CYS A 1 84 ? 5.801 -12.098 -12.156 1.00 96.25 84 CYS A O 1
ATOM 717 N N . HIS A 1 85 ? 7.065 -13.086 -10.604 1.00 93.19 85 HIS A N 1
ATOM 718 C CA . HIS A 1 85 ? 7.378 -14.241 -11.454 1.00 93.19 85 HIS A CA 1
ATOM 719 C C . HIS A 1 85 ? 6.196 -15.207 -11.624 1.00 93.19 85 HIS A C 1
ATOM 721 O O . HIS A 1 85 ? 6.230 -16.059 -12.510 1.00 93.19 85 HIS A O 1
ATOM 727 N N . HIS A 1 86 ? 5.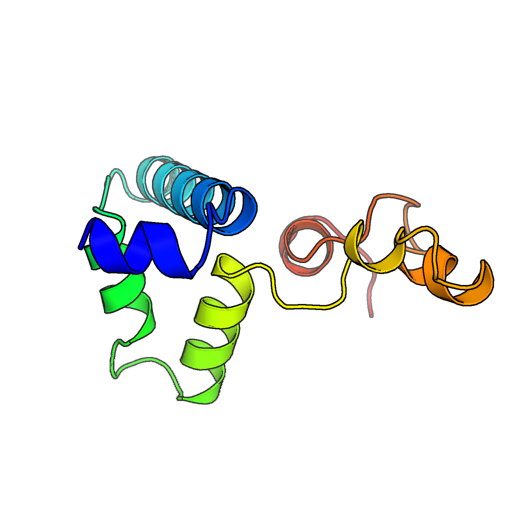179 -15.104 -10.767 1.00 94.62 86 HIS A N 1
ATOM 728 C CA . HIS A 1 86 ? 4.007 -15.972 -10.795 1.00 94.62 86 HIS A CA 1
ATOM 729 C C . HIS A 1 86 ? 3.017 -15.569 -11.898 1.00 94.62 86 HIS A C 1
ATOM 731 O O . HIS A 1 86 ? 2.602 -16.414 -12.688 1.00 94.62 86 HIS A O 1
ATOM 737 N N . ASP A 1 87 ? 2.675 -14.282 -11.983 1.00 94.81 87 ASP A N 1
ATOM 738 C CA . ASP A 1 87 ? 1.631 -13.766 -12.885 1.00 94.81 87 ASP A CA 1
ATOM 739 C C . ASP A 1 87 ? 2.098 -12.630 -13.813 1.00 94.81 87 ASP A C 1
ATOM 741 O O . ASP A 1 87 ? 1.354 -12.209 -14.700 1.00 94.81 87 ASP A O 1
ATOM 745 N N . GLY A 1 88 ? 3.342 -12.163 -13.677 1.00 94.94 88 GLY A N 1
ATOM 746 C CA . GLY A 1 88 ? 3.929 -11.132 -14.534 1.00 94.94 88 GLY A CA 1
ATOM 747 C C . GLY A 1 88 ? 3.436 -9.709 -14.255 1.00 94.94 88 GLY A C 1
ATOM 748 O O . GLY A 1 88 ? 3.855 -8.780 -14.952 1.00 94.94 88 GLY A O 1
ATOM 749 N N . CYS A 1 89 ? 2.570 -9.503 -13.258 1.00 96.06 89 CYS A N 1
ATOM 750 C CA . CYS A 1 89 ? 2.115 -8.175 -12.859 1.00 96.06 89 CYS A CA 1
ATOM 751 C C . CYS A 1 89 ? 3.230 -7.388 -12.157 1.00 96.06 89 CYS A C 1
ATOM 753 O O . CYS A 1 89 ? 4.244 -7.939 -11.733 1.00 96.06 89 CYS A O 1
ATOM 755 N N . LEU A 1 90 ? 3.063 -6.067 -12.033 1.00 96.94 90 LEU A N 1
ATOM 756 C CA . LEU A 1 90 ? 3.999 -5.254 -11.259 1.00 96.94 90 LEU A CA 1
ATOM 757 C C . LEU A 1 90 ? 3.911 -5.664 -9.783 1.00 96.94 90 LEU A C 1
ATOM 759 O O . LEU A 1 90 ? 2.854 -5.540 -9.172 1.00 96.94 90 LEU A O 1
ATOM 763 N N . GLU A 1 91 ? 5.024 -6.100 -9.202 1.00 96.12 91 GLU A N 1
ATOM 764 C CA . GLU A 1 91 ? 5.07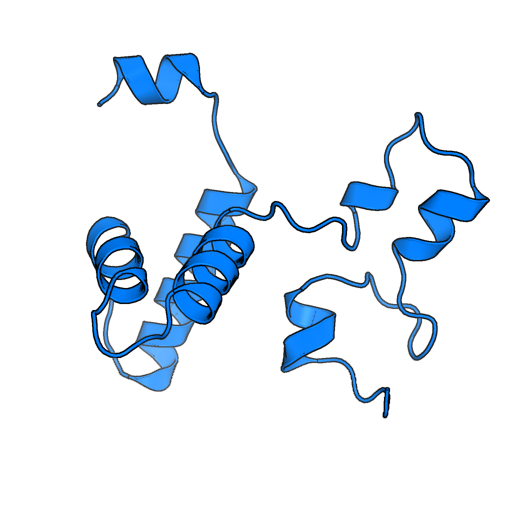4 -6.625 -7.839 1.00 96.12 91 GLU A CA 1
ATOM 765 C C . GLU A 1 91 ? 5.077 -5.476 -6.821 1.00 96.12 91 GLU A C 1
ATOM 767 O O . GLU A 1 91 ? 6.110 -5.106 -6.267 1.00 96.12 91 GLU A O 1
ATOM 772 N N . THR A 1 92 ? 3.929 -4.826 -6.633 1.00 95.62 92 THR A N 1
ATOM 773 C CA . THR A 1 92 ? 3.716 -3.792 -5.609 1.00 95.62 92 THR A CA 1
ATOM 774 C C . THR A 1 92 ? 3.422 -4.421 -4.245 1.00 95.62 92 THR A C 1
ATOM 776 O O . THR A 1 92 ? 3.129 -5.609 -4.142 1.00 95.62 92 THR A O 1
ATOM 779 N N . MET A 1 93 ? 3.455 -3.628 -3.168 1.00 94.94 93 MET A N 1
ATOM 780 C CA . MET A 1 93 ? 3.026 -4.125 -1.851 1.00 94.94 93 MET A CA 1
ATOM 781 C C . MET A 1 93 ? 1.543 -4.529 -1.816 1.00 94.94 93 MET A C 1
ATOM 783 O O . MET A 1 93 ? 1.194 -5.423 -1.058 1.00 94.94 93 MET A O 1
ATOM 787 N N . GLU A 1 94 ? 0.687 -3.885 -2.613 1.00 93.44 94 GLU A N 1
ATOM 788 C CA . GLU A 1 94 ? -0.721 -4.274 -2.777 1.00 93.44 94 GLU A CA 1
ATOM 789 C C . GLU A 1 94 ? -0.808 -5.646 -3.447 1.00 93.44 94 GLU A C 1
ATOM 791 O O . GLU A 1 94 ? -1.383 -6.571 -2.882 1.00 93.44 94 GLU A O 1
ATOM 796 N N . HIS A 1 95 ? -0.080 -5.830 -4.550 1.00 95.31 95 HIS A N 1
ATOM 797 C CA . HIS A 1 95 ? 0.000 -7.116 -5.224 1.00 95.31 95 HIS A CA 1
ATOM 798 C C . HIS A 1 95 ? 0.459 -8.238 -4.280 1.00 95.31 95 HIS A C 1
ATOM 800 O O . HIS A 1 95 ? -0.242 -9.231 -4.107 1.00 95.31 95 HIS A O 1
ATOM 806 N N . ILE A 1 96 ? 1.595 -8.043 -3.599 1.00 95.00 96 ILE A N 1
ATOM 807 C CA . ILE A 1 96 ? 2.180 -9.032 -2.679 1.00 95.00 96 ILE A CA 1
ATOM 808 C C . ILE A 1 96 ? 1.209 -9.426 -1.555 1.00 95.00 96 ILE A C 1
ATOM 810 O O . ILE A 1 96 ? 1.191 -10.582 -1.142 1.00 95.00 96 ILE A O 1
ATOM 814 N N . LEU A 1 97 ? 0.463 -8.467 -0.997 1.00 93.75 97 LEU A N 1
ATOM 815 C CA . LEU A 1 97 ? -0.322 -8.691 0.220 1.00 93.75 97 LEU A CA 1
ATOM 816 C C . LEU A 1 97 ? -1.770 -9.106 -0.045 1.00 93.75 97 LEU A C 1
ATOM 818 O O . LEU A 1 97 ? -2.353 -9.757 0.822 1.00 93.75 97 LEU A O 1
ATOM 822 N N . THR A 1 98 ? -2.366 -8.687 -1.166 1.00 92.25 98 THR A N 1
ATOM 823 C CA . THR A 1 98 ? -3.820 -8.807 -1.374 1.00 92.25 98 THR A CA 1
ATOM 824 C C . THR A 1 98 ? -4.241 -9.389 -2.717 1.00 92.25 98 THR A C 1
ATOM 826 O O . THR A 1 98 ? -5.393 -9.797 -2.826 1.00 92.25 98 THR A O 1
ATOM 829 N N . GLU A 1 99 ? -3.369 -9.427 -3.728 1.00 94.62 99 GLU A N 1
ATOM 830 C CA . GLU A 1 99 ? -3.755 -9.846 -5.090 1.00 94.62 99 GLU A CA 1
ATOM 831 C C . GLU A 1 99 ? -3.035 -11.111 -5.575 1.00 94.62 99 GLU A C 1
ATOM 833 O O . GLU A 1 99 ? -3.578 -11.837 -6.401 1.00 94.62 99 GLU A O 1
ATOM 838 N N . CYS A 1 100 ? -1.810 -11.362 -5.108 1.00 95.38 100 CYS A N 1
ATOM 839 C CA . CYS A 1 100 ? -0.988 -12.466 -5.587 1.00 95.38 100 CYS A CA 1
ATOM 840 C C . CYS A 1 100 ? -1.398 -13.800 -4.947 1.00 95.38 100 CYS A C 1
ATOM 842 O O . CYS A 1 100 ? -1.432 -13.928 -3.724 1.00 95.38 100 CYS A O 1
ATOM 844 N N . ASP A 1 101 ? -1.599 -14.820 -5.784 1.00 94.44 101 ASP A N 1
ATOM 845 C CA . ASP A 1 101 ? -1.913 -16.196 -5.367 1.00 94.44 101 ASP A CA 1
ATOM 846 C C . ASP A 1 101 ? -0.664 -17.092 -5.223 1.00 94.44 101 ASP A C 1
ATOM 848 O O . ASP A 1 101 ? -0.772 -18.309 -5.043 1.00 94.44 101 ASP A O 1
ATOM 852 N N . SER A 1 102 ? 0.541 -16.520 -5.326 1.00 91.31 102 SER A N 1
ATOM 853 C CA . SER A 1 102 ? 1.784 -17.284 -5.196 1.00 91.31 102 SER A CA 1
ATOM 854 C C . SER A 1 102 ? 1.880 -17.940 -3.806 1.00 91.31 102 SER A C 1
ATOM 856 O O . SER A 1 102 ? 1.730 -17.252 -2.795 1.00 91.31 102 SER A O 1
ATOM 858 N N . PRO A 1 103 ? 2.177 -19.252 -3.709 1.00 79.75 103 PRO A N 1
ATOM 859 C CA . PRO A 1 103 ? 2.210 -19.971 -2.432 1.00 79.75 103 PRO A CA 1
ATOM 860 C C . PRO A 1 103 ? 3.396 -19.604 -1.518 1.00 79.75 103 PRO A C 1
ATOM 862 O O . PRO A 1 103 ? 3.423 -20.060 -0.371 1.00 79.75 103 PRO A O 1
ATOM 865 N N . GLY A 1 104 ? 4.335 -18.776 -1.997 1.00 62.38 104 GLY A N 1
ATOM 866 C CA . GLY A 1 104 ? 5.556 -18.381 -1.283 1.00 62.38 104 GLY A CA 1
ATOM 867 C C . GLY A 1 104 ? 6.747 -19.301 -1.518 1.00 62.38 104 GLY A C 1
ATOM 868 O O . GLY A 1 104 ? 6.561 -20.536 -1.592 1.00 62.38 104 GLY A O 1
#

pLDDT: mean 90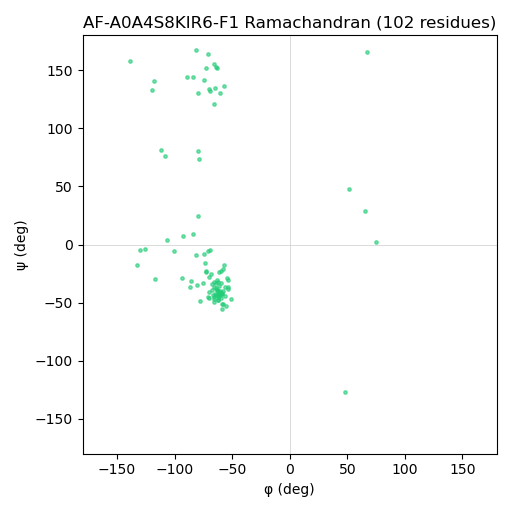.93, std 13.17, range [40.41, 97.75]

Solvent-accessible surface area (backbone atoms only — not comparable to full-atom values): 6164 Å² total; per-residue (Å²): 110,67,75,57,49,69,73,69,50,88,56,66,61,3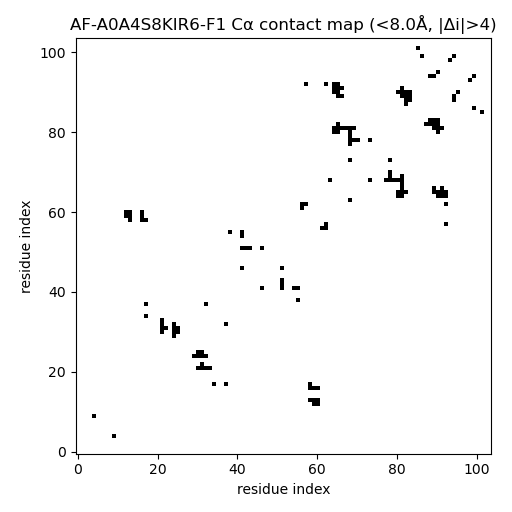2,54,49,42,51,48,52,53,31,53,51,37,31,73,78,69,73,40,80,65,53,73,67,52,54,58,52,55,48,67,39,83,89,49,52,73,66,55,30,52,50,56,53,37,58,38,55,62,69,65,92,34,8,75,66,32,64,42,90,89,49,56,68,85,52,30,58,62,15,36,33,90,84,80,64,47,66,30,31,72,61,34,68,74,78,68,58,83,69,90,124

Mean predicted aligned error: 5.33 Å

Secondary structure (DSSP, 8-state):
-HHHHHHH---HHHHHHHHHHHHHHHHHHS----HHHHHHHHT-TTS-HHHHHHHHHHHHT-SS-GGGTT-TTS-HHHHGGGB-TTT-SB--HHIIIII-----